Protein AF-A0A6B0U6Z3-F1 (afdb_monomer)

Secondary structure (DSSP, 8-state):
-HHHHHHHHHHHHHHHHGGGSPPPP-----EEEE-SSTT--EEEEEETTEEEEEEEP--S-SEEEEEEEETTEEEEEEEEHHHHHTTEEEETTTTEEEE---

Foldseek 3Di:
DVVVVVVVVVVVVVVVPVVPDPDPDDDWDWDWDFDPDPVRWIKIDGDVPDIAGWDQDDDDDQWDWDWDQDPNDTDIDIDGRCVVSVQWTDRVVVRDIDGDDD

Radius of gyration: 24.49 Å; Cα contacts (8 Å, |Δi|>4): 120; chains: 1; bounding box: 72×35×49 Å

Mean predicted aligned error: 10.43 Å

Organism: Ixodes ricinus (NCBI:txid34613)

Sequence (102 aa):
MLEAYRLALLCAIIYLNVHCAPSPEHIVYPKLLEARGMNGTKLLNIKDGLTLSLEKLSVLADSLVFTENIDGVAVETIMNGTELEQNLYQDKEKMAAVAVEE

Solvent-accessible surface area (backbone atoms only — not comparable to full-atom values): 6321 Å² total; per-residue (Å²): 113,68,67,61,52,52,49,51,51,52,52,51,52,51,60,67,57,66,74,69,64,77,74,79,85,81,85,70,72,64,44,81,44,69,47,93,54,96,79,60,47,34,34,40,39,46,49,92,99,42,65,44,58,42,40,79,45,86,80,67,52,68,68,39,80,48,76,44,74,58,95,87,41,80,45,77,43,84,42,55,22,59,66,67,32,69,41,30,26,30,19,78,91,76,74,42,76,47,78,57,86,132

Structure (mmCIF, N/CA/C/O backbone):
data_AF-A0A6B0U6Z3-F1
#
_entry.id   AF-A0A6B0U6Z3-F1
#
loop_
_atom_site.group_PDB
_atom_site.id
_atom_site.type_symbol
_atom_site.label_atom_id
_atom_site.label_alt_id
_atom_site.label_comp_id
_atom_site.label_asym_id
_atom_site.label_entity_id
_atom_site.label_seq_id
_atom_site.pdbx_PDB_ins_code
_atom_site.Cartn_x
_atom_site.Cartn_y
_atom_site.Cartn_z
_atom_site.occupancy
_atom_site.B_iso_or_equiv
_atom_site.auth_seq_id
_atom_site.auth_comp_id
_atom_site.auth_asym_id
_atom_site.auth_atom_id
_atom_site.pdbx_PDB_model_num
ATOM 1 N N . MET A 1 1 ? 52.087 -22.417 -8.215 1.00 70.56 1 MET A N 1
ATOM 2 C CA . MET A 1 1 ? 50.814 -22.801 -7.559 1.00 70.56 1 MET A CA 1
ATOM 3 C C . MET A 1 1 ? 50.227 -21.669 -6.716 1.00 70.56 1 MET A C 1
ATOM 5 O O . MET A 1 1 ? 49.075 -21.333 -6.936 1.00 70.56 1 MET A O 1
ATOM 9 N N . LEU A 1 2 ? 50.999 -21.024 -5.828 1.00 79.62 2 LEU A N 1
ATOM 10 C CA . LEU A 1 2 ? 50.505 -19.930 -4.971 1.00 79.62 2 LEU A CA 1
ATOM 11 C C . LEU A 1 2 ? 49.997 -18.692 -5.743 1.00 79.62 2 LEU A C 1
ATOM 13 O O . LEU A 1 2 ? 48.958 -18.143 -5.397 1.00 79.62 2 LEU A O 1
ATOM 17 N N . GLU A 1 3 ? 50.680 -18.293 -6.819 1.00 83.75 3 GLU A N 1
ATOM 18 C CA . GLU A 1 3 ? 50.283 -17.136 -7.644 1.00 83.75 3 GLU A CA 1
ATOM 19 C C . GLU A 1 3 ? 48.953 -17.344 -8.385 1.00 83.75 3 GLU A C 1
ATOM 21 O O . GLU A 1 3 ? 48.134 -16.435 -8.469 1.00 83.75 3 GLU A O 1
ATOM 26 N N . ALA A 1 4 ? 48.680 -18.569 -8.845 1.00 84.31 4 ALA A N 1
ATOM 27 C CA . ALA A 1 4 ? 47.402 -18.903 -9.474 1.00 84.31 4 ALA A CA 1
ATOM 28 C C . ALA A 1 4 ? 46.244 -18.853 -8.464 1.00 84.31 4 ALA A C 1
ATOM 30 O O . ALA A 1 4 ? 45.159 -18.382 -8.791 1.00 84.31 4 ALA A O 1
ATOM 31 N N . TYR A 1 5 ? 46.491 -19.284 -7.222 1.00 84.81 5 TYR A N 1
ATOM 32 C CA . TYR A 1 5 ? 45.505 -19.197 -6.146 1.00 84.81 5 TYR A CA 1
ATOM 33 C C . TYR A 1 5 ? 45.233 -17.743 -5.742 1.00 84.81 5 TYR A C 1
ATOM 35 O O . TYR A 1 5 ? 44.083 -17.361 -5.556 1.00 84.81 5 TYR A O 1
ATOM 43 N N . ARG A 1 6 ? 46.278 -16.907 -5.676 1.00 87.38 6 ARG A N 1
ATOM 44 C CA . ARG A 1 6 ? 46.150 -15.460 -5.444 1.00 87.38 6 ARG A CA 1
ATOM 45 C C . ARG A 1 6 ? 45.323 -14.782 -6.531 1.00 87.38 6 ARG A C 1
ATOM 47 O O . ARG A 1 6 ? 44.423 -14.015 -6.208 1.00 87.38 6 ARG A O 1
ATOM 54 N N . LEU A 1 7 ? 45.591 -15.102 -7.797 1.00 87.06 7 LEU A N 1
ATOM 55 C CA . LEU A 1 7 ? 44.831 -14.569 -8.924 1.00 87.06 7 LEU A CA 1
ATOM 56 C C . LEU A 1 7 ? 43.362 -15.009 -8.870 1.00 87.06 7 LEU A C 1
ATOM 58 O O . LEU A 1 7 ? 42.476 -14.173 -8.999 1.00 87.06 7 LEU A O 1
ATOM 62 N N . ALA A 1 8 ? 43.096 -16.291 -8.607 1.00 88.62 8 ALA A N 1
ATOM 63 C CA . ALA A 1 8 ? 41.734 -16.806 -8.471 1.00 88.62 8 ALA A CA 1
ATOM 64 C C . ALA A 1 8 ? 40.967 -16.128 -7.322 1.00 88.62 8 ALA A C 1
ATOM 66 O O . ALA A 1 8 ? 39.797 -15.783 -7.476 1.00 88.62 8 ALA A O 1
ATOM 67 N N . LEU A 1 9 ? 41.638 -15.888 -6.193 1.00 86.44 9 LEU A N 1
ATOM 68 C CA . LEU A 1 9 ? 41.055 -15.229 -5.026 1.00 86.44 9 LEU A CA 1
ATOM 69 C C . LEU A 1 9 ? 40.744 -13.752 -5.318 1.00 86.44 9 LEU A C 1
ATOM 71 O O . LEU A 1 9 ? 39.661 -13.280 -4.979 1.00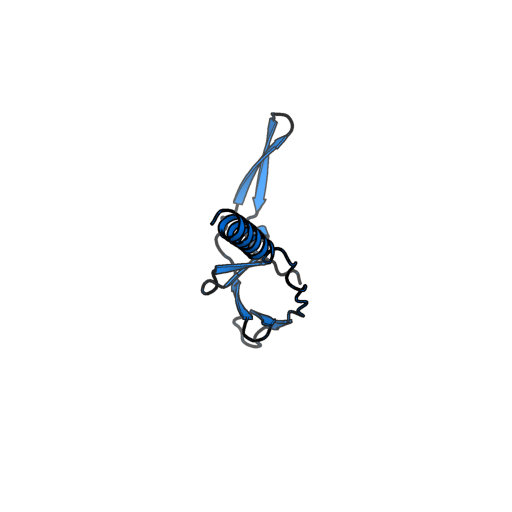 86.44 9 LEU A O 1
ATOM 75 N N . LEU A 1 10 ? 41.627 -13.046 -6.031 1.00 87.19 10 LEU A N 1
ATOM 76 C CA . LEU A 1 10 ? 41.364 -11.683 -6.506 1.00 87.19 10 LEU A CA 1
ATOM 77 C C . LEU A 1 10 ? 40.196 -11.634 -7.503 1.00 87.19 10 LEU A C 1
ATOM 79 O O . LEU A 1 10 ? 39.317 -10.787 -7.362 1.00 87.19 10 LEU A O 1
ATOM 83 N N . CYS A 1 11 ? 40.132 -12.558 -8.466 1.00 82.81 11 CYS A N 1
ATOM 84 C CA . CYS A 1 11 ? 39.018 -12.642 -9.413 1.00 82.81 11 CYS A CA 1
ATOM 85 C C . CYS A 1 11 ? 37.677 -12.921 -8.714 1.00 82.81 11 CYS A C 1
ATOM 87 O O . CYS A 1 11 ? 36.675 -12.305 -9.068 1.00 82.81 11 CYS A O 1
ATOM 89 N N . ALA A 1 12 ? 37.656 -13.796 -7.703 1.00 83.38 12 ALA A N 1
ATOM 90 C CA . ALA A 1 12 ? 36.456 -14.094 -6.920 1.00 83.38 12 ALA A CA 1
ATOM 91 C C . ALA A 1 12 ? 35.977 -12.880 -6.107 1.00 83.38 12 ALA A C 1
ATOM 93 O O . ALA A 1 12 ? 34.781 -12.591 -6.088 1.00 83.38 12 ALA A O 1
ATOM 94 N N . ILE A 1 1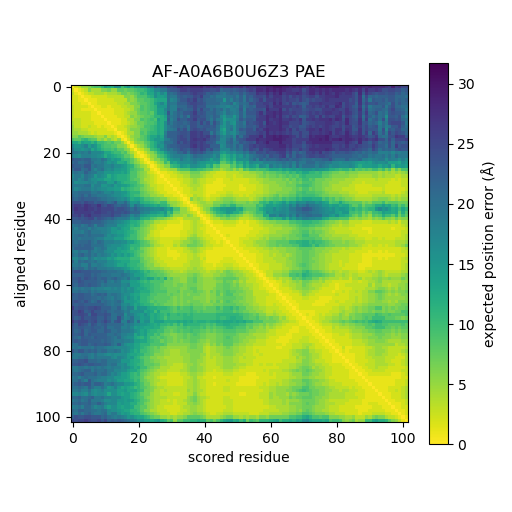3 ? 36.904 -12.132 -5.494 1.00 81.00 13 ILE A N 1
ATOM 95 C CA . ILE A 1 13 ? 36.588 -10.876 -4.800 1.00 81.00 13 ILE A CA 1
ATOM 96 C C . ILE A 1 13 ? 35.994 -9.869 -5.789 1.00 81.00 13 ILE A C 1
ATOM 98 O O . ILE A 1 13 ? 34.944 -9.297 -5.511 1.00 81.00 13 ILE A O 1
ATOM 102 N N . ILE A 1 14 ? 36.611 -9.671 -6.956 1.00 77.12 14 ILE A N 1
ATOM 103 C CA . ILE A 1 14 ? 36.104 -8.732 -7.968 1.00 77.12 14 ILE A CA 1
ATOM 104 C C . ILE A 1 14 ? 34.705 -9.152 -8.441 1.00 77.12 14 ILE A C 1
ATOM 106 O O . ILE A 1 14 ? 33.802 -8.322 -8.459 1.00 77.12 14 ILE A O 1
ATOM 110 N N . TYR A 1 15 ? 34.485 -10.435 -8.744 1.00 73.75 15 TYR A N 1
ATOM 111 C CA . TYR A 1 15 ? 33.182 -10.944 -9.190 1.00 73.75 15 TYR A CA 1
ATOM 112 C C . TYR A 1 15 ? 32.071 -10.726 -8.150 1.00 73.75 15 TYR A C 1
ATOM 114 O O . TYR A 1 15 ? 30.966 -10.303 -8.497 1.00 73.75 15 TYR A O 1
ATOM 122 N N . LEU A 1 16 ? 32.372 -10.951 -6.865 1.00 67.31 16 LEU A N 1
ATOM 123 C CA . LEU A 1 16 ? 31.422 -10.721 -5.775 1.00 67.31 16 LEU A CA 1
ATOM 124 C C . LEU A 1 16 ? 31.085 -9.227 -5.604 1.00 67.31 16 LEU A C 1
ATOM 126 O O . LEU A 1 16 ? 29.950 -8.892 -5.286 1.00 67.31 16 LEU A O 1
ATOM 130 N N . ASN A 1 17 ? 32.041 -8.328 -5.863 1.00 64.12 17 ASN A N 1
ATOM 131 C CA . ASN A 1 17 ? 31.862 -6.878 -5.707 1.00 64.12 17 ASN A CA 1
ATOM 132 C C . ASN A 1 17 ? 31.256 -6.173 -6.941 1.00 64.12 17 ASN A C 1
ATOM 134 O O . ASN A 1 17 ? 30.756 -5.057 -6.818 1.00 64.12 17 ASN A O 1
ATOM 138 N N . VAL A 1 18 ? 31.246 -6.804 -8.123 1.00 63.44 18 VAL A N 1
ATOM 139 C CA . VAL A 1 18 ? 30.669 -6.236 -9.366 1.00 63.44 18 VAL A CA 1
ATOM 140 C C . VAL A 1 18 ? 29.133 -6.123 -9.326 1.00 63.44 18 VAL A C 1
ATOM 142 O O . VAL A 1 18 ? 28.542 -5.417 -10.138 1.00 63.44 18 VAL A O 1
ATOM 145 N N . HIS A 1 19 ? 28.471 -6.720 -8.332 1.00 56.34 19 HIS A N 1
ATOM 146 C CA . HIS A 1 19 ? 27.014 -6.646 -8.169 1.00 56.34 19 HIS A CA 1
ATOM 147 C C . HIS A 1 19 ? 26.525 -5.406 -7.388 1.00 56.34 19 HIS A C 1
ATOM 149 O O . HIS A 1 19 ? 25.330 -5.278 -7.146 1.00 56.34 19 HIS A O 1
ATOM 155 N N . CYS A 1 20 ? 27.418 -4.479 -7.014 1.00 56.91 20 CYS A N 1
ATOM 156 C CA . CYS A 1 20 ? 27.075 -3.267 -6.252 1.00 56.91 20 CYS A CA 1
ATOM 157 C C . CYS A 1 20 ? 26.855 -2.006 -7.107 1.00 56.91 20 CYS A C 1
ATOM 159 O O . CYS A 1 20 ? 26.764 -0.909 -6.556 1.00 56.91 20 CYS A O 1
ATOM 161 N N . ALA A 1 21 ? 26.784 -2.118 -8.437 1.00 65.88 21 ALA A N 1
ATOM 162 C CA . ALA A 1 21 ? 26.385 -0.976 -9.253 1.00 65.88 21 ALA A CA 1
ATOM 163 C C . ALA A 1 21 ? 24.914 -0.631 -8.943 1.00 65.88 21 ALA A C 1
ATOM 165 O O . ALA A 1 21 ? 24.068 -1.526 -9.035 1.00 65.88 21 ALA A O 1
ATOM 166 N N . PRO A 1 22 ? 24.585 0.627 -8.589 1.00 68.56 22 PRO A N 1
ATOM 167 C CA . PRO A 1 22 ? 23.199 1.048 -8.462 1.00 68.56 22 PRO A CA 1
ATOM 168 C C . PRO A 1 22 ? 22.495 0.732 -9.777 1.00 68.56 22 PRO A C 1
ATOM 170 O O . PRO A 1 22 ? 22.940 1.170 -10.842 1.00 68.56 22 PRO A O 1
ATOM 173 N N . SER A 1 23 ? 21.430 -0.066 -9.722 1.00 69.31 23 SER A N 1
ATOM 174 C CA . SER A 1 23 ? 20.568 -0.231 -10.887 1.00 69.31 23 SER A CA 1
ATOM 175 C C . SER A 1 23 ? 20.123 1.163 -11.337 1.00 69.31 23 SER A C 1
ATOM 177 O O . SER A 1 23 ? 19.741 1.953 -10.468 1.00 69.31 23 SER A O 1
ATOM 179 N N . PRO A 1 24 ? 20.173 1.490 -12.640 1.00 75.50 24 PRO A N 1
ATOM 180 C CA . PRO A 1 24 ? 19.727 2.793 -13.112 1.00 75.50 24 PRO A CA 1
ATOM 181 C C . PRO A 1 24 ? 18.301 3.054 -12.619 1.00 75.50 24 PRO A C 1
ATOM 183 O O . PRO A 1 24 ? 17.440 2.175 -12.709 1.00 75.50 24 PRO A O 1
ATOM 186 N N . GLU A 1 25 ? 18.071 4.242 -12.058 1.00 74.75 25 GLU A N 1
ATOM 187 C CA . GLU A 1 25 ? 16.752 4.644 -11.576 1.00 74.75 25 GLU A CA 1
ATOM 188 C C . GLU A 1 25 ? 15.749 4.570 -12.732 1.00 74.75 25 GLU A C 1
ATOM 190 O O . GLU A 1 25 ? 15.911 5.213 -13.771 1.00 74.75 25 GLU A O 1
ATOM 195 N N . HIS A 1 26 ? 14.720 3.739 -12.571 1.00 79.69 26 HIS A N 1
ATOM 196 C CA . HIS A 1 26 ? 13.728 3.505 -13.611 1.00 79.69 26 HIS A CA 1
ATOM 197 C C . HIS A 1 26 ? 12.494 4.365 -13.343 1.00 79.69 26 HIS A C 1
ATOM 199 O O . HIS A 1 26 ? 11.582 3.963 -12.620 1.00 79.69 26 HIS A O 1
ATOM 205 N N . ILE A 1 27 ? 12.474 5.563 -13.926 1.00 88.88 27 ILE A N 1
ATOM 206 C CA . ILE A 1 27 ? 11.349 6.494 -13.804 1.00 88.88 27 ILE A CA 1
ATOM 207 C C . ILE A 1 27 ? 10.164 5.965 -14.620 1.00 88.88 27 ILE A C 1
ATOM 209 O O . ILE A 1 27 ? 10.308 5.565 -15.776 1.00 88.88 27 ILE A O 1
ATOM 213 N N . VAL A 1 28 ? 8.980 5.964 -14.012 1.00 92.12 28 VAL A N 1
ATOM 214 C CA . VAL A 1 28 ? 7.712 5.576 -14.642 1.00 92.12 28 VAL A CA 1
ATOM 215 C C . VAL A 1 28 ? 6.672 6.673 -14.436 1.00 92.12 28 VAL A C 1
ATOM 217 O O . VAL A 1 28 ? 6.811 7.501 -13.538 1.00 92.12 28 VAL A O 1
ATOM 220 N N . TYR A 1 29 ? 5.616 6.665 -15.249 1.00 93.81 29 TYR A N 1
ATOM 221 C CA . TYR A 1 29 ? 4.503 7.613 -15.152 1.00 93.81 29 TYR A CA 1
ATOM 222 C C . TYR A 1 29 ? 3.194 6.843 -14.990 1.00 93.81 29 TYR A C 1
ATOM 224 O O . TYR A 1 29 ? 2.535 6.544 -15.994 1.00 93.81 29 TYR A O 1
ATOM 232 N N . PRO A 1 30 ? 2.835 6.481 -13.746 1.00 94.81 30 PRO A N 1
ATOM 233 C CA . PRO A 1 30 ? 1.645 5.697 -13.492 1.00 94.81 30 PRO A CA 1
ATOM 234 C C . PRO A 1 30 ? 0.381 6.431 -13.939 1.00 94.81 30 PRO A C 1
ATOM 236 O O . PRO A 1 30 ? 0.272 7.651 -13.824 1.00 94.81 30 PRO A O 1
ATOM 239 N N . LYS A 1 31 ? -0.590 5.672 -14.440 1.00 94.94 31 LYS A N 1
ATOM 240 C CA . LYS A 1 31 ? -1.899 6.172 -14.860 1.00 94.94 31 LYS A CA 1
ATOM 241 C C . LYS A 1 31 ? -2.980 5.429 -14.100 1.00 94.94 31 LYS A C 1
ATOM 243 O O . LYS A 1 31 ? -3.078 4.205 -14.208 1.00 94.94 31 LYS A O 1
ATOM 248 N N . LEU A 1 32 ? -3.795 6.180 -13.370 1.00 94.44 32 LEU A N 1
ATOM 249 C CA . LEU A 1 32 ? -5.003 5.670 -12.744 1.00 94.44 32 LEU A CA 1
ATOM 250 C C . LEU A 1 32 ? -6.164 5.795 -13.734 1.00 94.44 32 LEU A C 1
ATOM 252 O O . LEU A 1 32 ? -6.442 6.875 -14.251 1.00 94.44 32 LEU A O 1
ATOM 256 N N . LEU A 1 33 ? -6.808 4.674 -14.027 1.00 92.56 33 LEU A N 1
ATOM 257 C CA . LEU A 1 33 ? -7.926 4.571 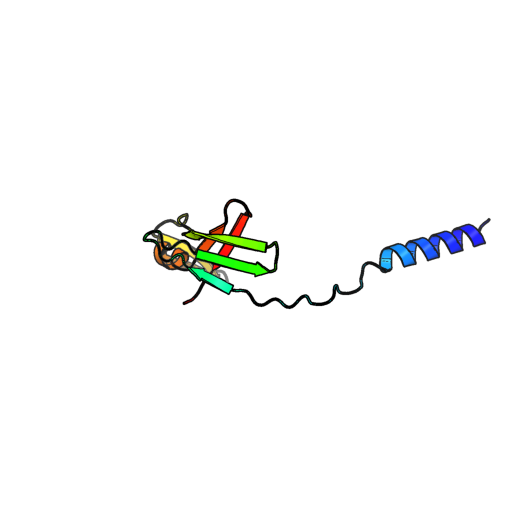-14.954 1.00 92.56 33 LEU A CA 1
ATOM 258 C C . LEU A 1 33 ? -9.138 4.055 -14.192 1.00 92.56 33 LEU A C 1
ATOM 260 O O . LEU A 1 33 ? -9.024 3.101 -13.432 1.00 92.56 33 LEU A O 1
ATOM 264 N N . GLU A 1 34 ? -10.301 4.639 -14.430 1.00 90.69 34 GLU A N 1
ATOM 265 C CA . GLU A 1 34 ? -11.546 4.216 -13.797 1.00 90.69 34 GLU A CA 1
ATOM 266 C C . GLU A 1 34 ? -12.539 3.746 -14.853 1.00 90.69 34 GLU A C 1
ATOM 268 O O . GLU A 1 34 ? -12.738 4.385 -15.892 1.00 90.69 34 GLU A O 1
ATOM 273 N N . ALA A 1 35 ? -13.139 2.583 -14.612 1.00 87.19 35 ALA A N 1
ATOM 274 C CA . ALA A 1 35 ? -14.141 2.035 -15.503 1.00 87.19 35 ALA A CA 1
ATOM 275 C C . ALA A 1 35 ? -15.390 2.931 -15.526 1.00 87.19 35 ALA A C 1
ATOM 277 O O . ALA A 1 35 ? -15.899 3.339 -14.490 1.00 87.19 35 ALA A O 1
ATOM 278 N N . ARG A 1 36 ? -15.959 3.156 -16.718 1.00 86.06 36 ARG A N 1
ATOM 279 C CA . ARG A 1 36 ? -17.217 3.914 -16.897 1.00 86.06 36 ARG A CA 1
ATOM 280 C C . ARG A 1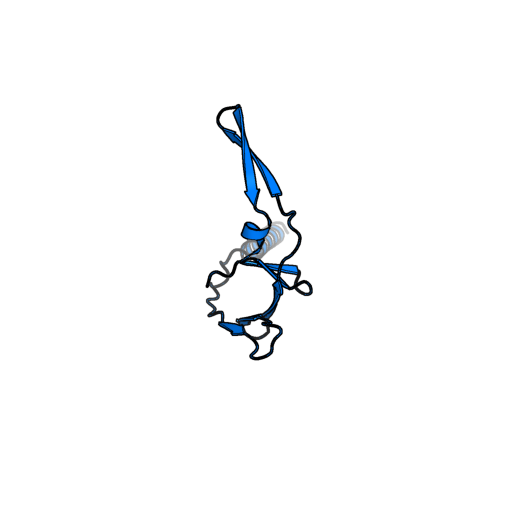 36 ? -18.468 3.146 -16.419 1.00 86.06 36 ARG A C 1
ATOM 282 O O . ARG A 1 36 ? -19.579 3.658 -16.499 1.00 86.06 36 ARG A O 1
ATOM 289 N N . GLY A 1 37 ? -18.312 1.889 -16.003 1.00 79.88 37 GLY A N 1
ATOM 290 C CA . GLY A 1 37 ? -19.406 1.061 -15.496 1.00 79.88 37 GLY A CA 1
ATOM 291 C C . GLY A 1 37 ? -19.769 1.394 -14.048 1.00 79.88 37 GLY A C 1
ATOM 292 O O . GLY A 1 37 ? -19.019 2.060 -13.346 1.00 79.88 37 GLY A O 1
ATOM 293 N N . MET A 1 38 ? -20.899 0.866 -13.575 1.00 69.44 38 MET A N 1
ATOM 294 C CA . MET A 1 38 ? -21.386 1.105 -12.205 1.00 69.44 38 MET A CA 1
ATOM 295 C C . MET A 1 38 ? -20.443 0.587 -11.109 1.00 69.44 38 MET A C 1
ATOM 297 O O . MET A 1 38 ? -20.533 1.035 -9.973 1.00 69.44 38 MET A O 1
ATOM 301 N N . ASN A 1 39 ? -19.541 -0.341 -11.441 1.00 70.19 39 ASN A N 1
ATOM 302 C CA . ASN A 1 39 ? -18.678 -0.995 -10.459 1.00 70.19 39 ASN A CA 1
ATOM 303 C C . ASN A 1 39 ? -17.472 -0.142 -10.030 1.00 70.19 39 ASN A C 1
ATOM 305 O O . ASN A 1 39 ? -16.755 -0.568 -9.130 1.00 70.19 39 ASN A O 1
ATOM 309 N N . GLY A 1 40 ? -17.214 1.011 -10.671 1.00 70.88 40 GLY A N 1
ATOM 310 C CA . GLY A 1 40 ? -16.143 1.937 -10.266 1.00 70.88 40 GLY A CA 1
ATOM 311 C C . GLY A 1 40 ? -14.750 1.300 -10.190 1.00 70.88 40 GLY A C 1
ATOM 312 O O . GLY A 1 40 ? -13.897 1.746 -9.430 1.00 70.88 40 GLY A O 1
ATOM 313 N N . THR A 1 41 ? -14.521 0.205 -10.922 1.00 82.50 41 THR A N 1
ATOM 314 C CA . THR A 1 41 ? -13.263 -0.543 -10.861 1.00 82.50 41 THR A CA 1
ATOM 315 C C . THR A 1 41 ? -12.122 0.346 -11.336 1.00 82.50 41 THR A C 1
ATOM 317 O O . THR A 1 41 ? -12.162 0.855 -12.462 1.00 82.50 41 THR A O 1
ATOM 320 N N . LYS A 1 42 ? -11.102 0.518 -10.490 1.00 91.44 42 LYS A N 1
ATOM 321 C CA . LYS A 1 42 ? -9.914 1.309 -10.810 1.00 91.44 42 LYS A CA 1
ATOM 322 C C . LYS A 1 42 ? -8.775 0.385 -11.255 1.00 91.44 42 LYS A C 1
ATOM 324 O O . LYS A 1 42 ? -8.584 -0.704 -10.718 1.00 91.44 42 LYS A O 1
ATOM 329 N N . LEU A 1 43 ? -8.016 0.814 -12.255 1.00 94.38 43 LEU A N 1
ATOM 330 C CA . LEU A 1 43 ? -6.808 0.156 -12.742 1.00 94.38 43 LEU A CA 1
ATOM 331 C C . LEU A 1 43 ? -5.643 1.131 -12.620 1.00 94.38 43 LEU A C 1
ATOM 333 O O . LEU A 1 43 ? -5.716 2.246 -13.132 1.00 94.38 43 LEU A O 1
ATOM 337 N N . LEU A 1 44 ? -4.554 0.703 -11.990 1.00 95.56 44 LEU A N 1
ATOM 338 C CA . LEU A 1 44 ? -3.319 1.477 -11.925 1.00 95.56 44 LEU A CA 1
ATOM 339 C C . LEU A 1 44 ? -2.294 0.869 -12.878 1.00 95.56 44 LEU A C 1
ATOM 341 O O . LEU A 1 44 ? -1.672 -0.146 -12.568 1.00 95.56 44 LEU A O 1
ATOM 345 N N . ASN A 1 45 ? -2.113 1.484 -14.043 1.00 96.00 45 ASN A N 1
ATOM 346 C CA . ASN A 1 45 ? -1.060 1.099 -14.976 1.00 96.00 45 ASN A CA 1
ATOM 347 C C . ASN A 1 45 ? 0.235 1.813 -14.583 1.00 96.00 45 ASN A C 1
ATOM 349 O O . ASN A 1 45 ? 0.314 3.033 -14.690 1.00 96.00 45 ASN A O 1
ATOM 353 N N . ILE A 1 46 ? 1.235 1.062 -14.122 1.00 94.88 46 ILE A N 1
ATOM 354 C CA . ILE A 1 46 ? 2.527 1.607 -13.689 1.00 94.88 46 ILE A CA 1
ATOM 355 C C . ILE A 1 46 ? 3.495 1.658 -14.875 1.00 94.88 46 ILE A C 1
ATOM 357 O O . ILE A 1 46 ? 4.164 2.665 -15.097 1.00 94.88 46 ILE A O 1
ATOM 361 N N . LYS A 1 47 ? 3.570 0.559 -15.630 1.00 93.31 47 LYS A N 1
ATOM 362 C CA . LYS A 1 47 ? 4.347 0.413 -16.866 1.00 93.31 47 LYS A CA 1
ATOM 363 C C . LYS A 1 47 ? 3.835 -0.787 -17.661 1.00 93.31 47 LYS A C 1
ATOM 365 O O . LYS A 1 47 ? 3.037 -1.581 -17.159 1.00 93.31 47 LYS A O 1
ATOM 370 N N . ASP A 1 48 ? 4.369 -0.976 -18.862 1.00 91.12 48 ASP A N 1
ATOM 371 C CA . ASP A 1 48 ? 4.084 -2.159 -19.671 1.00 91.12 48 ASP A CA 1
ATOM 372 C C . ASP A 1 48 ? 4.362 -3.449 -18.884 1.00 91.12 48 ASP A C 1
ATOM 374 O O . ASP A 1 48 ? 5.423 -3.628 -18.279 1.00 91.12 48 ASP A O 1
ATOM 378 N N . GLY A 1 49 ? 3.365 -4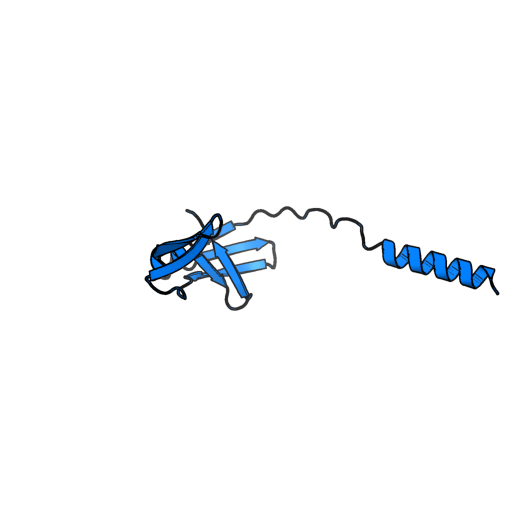.335 -18.850 1.00 93.19 49 GLY A N 1
ATOM 379 C CA . GLY A 1 49 ? 3.415 -5.590 -18.095 1.00 93.19 49 GLY A CA 1
ATOM 380 C C . GLY A 1 49 ? 3.203 -5.460 -16.580 1.00 93.19 49 GLY A C 1
ATOM 381 O O . GLY A 1 49 ? 3.173 -6.483 -15.902 1.00 93.19 49 GLY A O 1
ATOM 382 N N . LEU A 1 50 ? 3.015 -4.250 -16.036 1.00 94.19 50 LEU A N 1
ATOM 383 C CA . LEU A 1 50 ? 2.711 -4.024 -14.620 1.00 94.19 50 LEU A CA 1
ATOM 384 C C . LEU A 1 50 ? 1.500 -3.099 -14.458 1.00 94.19 50 LEU A C 1
ATOM 386 O O . LEU A 1 50 ? 1.603 -1.872 -14.464 1.00 94.19 50 LEU A O 1
ATOM 390 N N . THR A 1 51 ? 0.335 -3.715 -14.285 1.00 95.88 51 THR A N 1
ATOM 391 C CA . THR A 1 51 ? -0.926 -3.030 -13.982 1.00 95.88 51 THR A CA 1
ATOM 392 C C . THR A 1 51 ? -1.561 -3.666 -12.757 1.00 95.88 51 THR A C 1
ATOM 394 O O . THR A 1 51 ? -1.631 -4.893 -12.683 1.00 95.88 51 THR A O 1
ATOM 397 N N . LEU A 1 52 ? -2.019 -2.852 -11.810 1.00 96.31 52 LEU A N 1
ATOM 398 C CA . LEU A 1 52 ? -2.763 -3.308 -10.639 1.00 96.31 52 LEU A CA 1
ATOM 399 C C . LEU A 1 52 ? -4.265 -3.168 -10.883 1.00 96.31 52 LEU A C 1
ATOM 401 O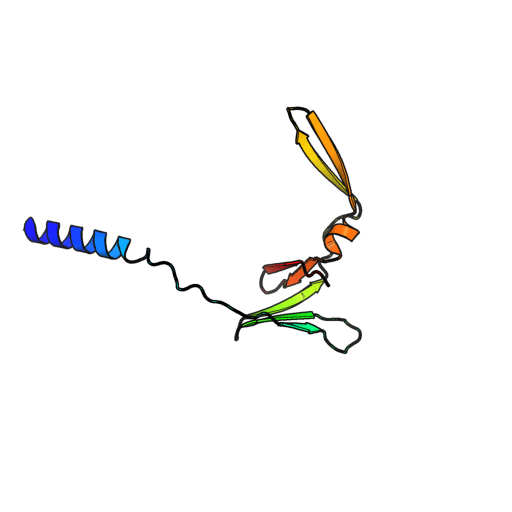 O . LEU A 1 52 ? -4.721 -2.117 -11.341 1.00 96.31 52 LEU A O 1
ATOM 405 N N . SER A 1 53 ? -5.014 -4.214 -10.551 1.00 94.44 53 SER A N 1
ATOM 406 C CA . SER A 1 53 ? -6.473 -4.171 -10.478 1.00 94.44 53 SER A CA 1
ATOM 407 C C . SER A 1 53 ? -6.866 -3.795 -9.060 1.00 94.44 53 SER A C 1
ATOM 409 O O . SER A 1 53 ? -6.633 -4.566 -8.134 1.00 94.44 53 SER A O 1
ATOM 411 N N . LEU A 1 54 ? -7.404 -2.592 -8.882 1.00 94.12 54 LEU A N 1
ATOM 412 C CA . LEU A 1 54 ? -7.646 -2.026 -7.563 1.00 94.12 54 LEU A CA 1
ATOM 413 C C . LEU A 1 54 ? -9.069 -2.340 -7.098 1.00 94.12 54 LEU A C 1
ATOM 415 O O . LEU A 1 54 ? -10.049 -1.801 -7.617 1.00 94.12 54 LEU A O 1
ATOM 419 N N . GLU A 1 55 ? -9.165 -3.189 -6.082 1.00 91.88 55 GLU A N 1
ATOM 420 C CA . GLU A 1 55 ? -10.385 -3.439 -5.320 1.00 91.88 55 GLU A CA 1
ATOM 421 C C . GLU A 1 55 ? -10.359 -2.644 -4.018 1.00 91.88 55 GLU A C 1
ATOM 423 O O . GLU A 1 55 ? -9.293 -2.417 -3.443 1.00 91.88 55 GLU A O 1
ATOM 428 N N . LYS A 1 56 ? -11.533 -2.244 -3.519 1.00 90.81 56 LYS A N 1
ATOM 429 C CA . LYS A 1 56 ? -11.610 -1.559 -2.230 1.00 90.81 56 LYS A CA 1
ATOM 430 C C . LYS A 1 56 ? -11.079 -2.461 -1.116 1.00 90.81 56 LYS A C 1
ATOM 432 O O . LYS A 1 56 ? -11.448 -3.635 -1.030 1.00 90.81 56 LYS A O 1
ATOM 437 N N . LEU A 1 57 ? -10.202 -1.922 -0.277 1.00 88.94 57 LEU A N 1
ATOM 438 C CA . LEU A 1 57 ? -9.775 -2.606 0.934 1.00 88.94 57 LEU A CA 1
ATOM 439 C C . LEU A 1 57 ? -10.905 -2.500 1.967 1.00 88.94 57 LEU A C 1
ATOM 441 O O . LEU A 1 57 ? -11.417 -1.413 2.203 1.00 88.94 57 LEU A O 1
ATOM 445 N N . SER A 1 58 ? -11.330 -3.642 2.509 1.00 85.31 58 SER A N 1
ATOM 446 C CA . SER A 1 58 ? -12.365 -3.725 3.546 1.00 85.31 58 SER A CA 1
ATOM 447 C C . SER A 1 58 ? -11.995 -4.842 4.513 1.00 85.31 58 SER A C 1
ATOM 449 O O . SER A 1 58 ? -12.417 -5.991 4.374 1.00 85.31 58 SER A O 1
ATOM 451 N N . VAL A 1 59 ? -11.048 -4.532 5.394 1.00 86.75 59 VAL A N 1
ATOM 452 C CA . VAL A 1 59 ? -10.486 -5.488 6.369 1.00 86.75 59 VAL A CA 1
ATOM 453 C C . VAL A 1 59 ? -10.331 -4.870 7.753 1.00 86.75 59 VAL A C 1
ATOM 455 O O . VAL A 1 59 ? -10.068 -5.601 8.707 1.00 86.75 59 VAL A O 1
ATOM 458 N N . LEU A 1 60 ? -10.453 -3.546 7.872 1.00 89.25 60 LEU A N 1
ATOM 459 C CA . LEU A 1 60 ? -10.333 -2.866 9.151 1.00 89.25 60 LEU A CA 1
ATOM 460 C C . LEU A 1 60 ? -11.666 -2.950 9.900 1.00 89.25 60 LEU A C 1
ATOM 462 O O . LEU A 1 60 ? -12.739 -2.941 9.303 1.00 89.25 60 LEU A O 1
ATOM 466 N N . ALA A 1 61 ? -11.597 -3.056 11.226 1.00 91.69 61 ALA A N 1
ATOM 467 C CA . ALA A 1 61 ? -12.779 -2.913 12.068 1.00 91.69 61 ALA A CA 1
ATOM 468 C C . ALA A 1 61 ? -13.196 -1.438 12.133 1.00 91.69 61 ALA A C 1
ATOM 470 O O . ALA A 1 61 ? -12.331 -0.568 12.112 1.00 91.69 61 ALA A O 1
ATOM 471 N N . ASP A 1 62 ? -14.491 -1.160 12.306 1.00 91.62 62 ASP A N 1
ATOM 472 C CA . ASP A 1 62 ? -15.035 0.209 12.356 1.00 91.62 62 ASP A CA 1
ATOM 473 C C . ASP A 1 62 ? -14.306 1.121 13.361 1.00 91.62 62 ASP A C 1
ATOM 475 O O . ASP A 1 62 ? -14.132 2.316 13.122 1.00 91.62 62 ASP A O 1
ATOM 479 N N . SER A 1 63 ? -13.840 0.561 14.481 1.00 93.50 63 SER A N 1
ATOM 480 C CA . SER A 1 63 ? -13.076 1.273 15.504 1.00 93.50 63 SER A CA 1
ATOM 481 C C . SER A 1 63 ? -11.815 0.500 15.880 1.00 93.50 63 SER A C 1
ATOM 483 O O . SER A 1 63 ? -11.873 -0.685 16.217 1.00 93.50 63 SER A O 1
ATOM 485 N N . LEU A 1 64 ? -10.674 1.186 15.830 1.00 93.00 64 LEU A N 1
ATOM 486 C CA . LEU A 1 64 ? -9.360 0.667 16.199 1.00 93.00 64 LEU A CA 1
ATOM 487 C C . LEU A 1 64 ? -8.802 1.470 17.375 1.00 93.00 64 LEU A C 1
ATOM 489 O O . LEU A 1 64 ? -8.959 2.687 17.424 1.00 93.00 64 LEU A O 1
ATOM 493 N N . VAL A 1 65 ? -8.114 0.803 18.301 1.00 95.19 65 VAL A N 1
ATOM 494 C CA . VAL A 1 65 ? -7.372 1.465 19.383 1.00 95.19 65 VAL A CA 1
ATOM 495 C C . VAL A 1 65 ? -5.889 1.427 19.039 1.00 95.19 65 VAL A C 1
ATOM 497 O O . VAL A 1 65 ? -5.296 0.352 18.947 1.00 95.19 65 VAL A O 1
ATOM 500 N N . PHE A 1 66 ? -5.298 2.599 18.824 1.00 94.38 66 PHE A N 1
ATOM 501 C CA . PHE A 1 66 ? -3.862 2.767 18.650 1.00 94.38 66 PHE A CA 1
ATOM 502 C C . PHE A 1 66 ? -3.234 3.168 19.976 1.00 94.38 66 PHE A C 1
ATOM 504 O O . PHE A 1 66 ? -3.585 4.201 20.541 1.00 94.38 66 PHE A O 1
ATOM 511 N N . THR A 1 67 ? -2.310 2.350 20.465 1.00 95.75 67 THR A N 1
ATOM 512 C CA . THR A 1 67 ? -1.590 2.616 21.709 1.00 95.75 67 THR A CA 1
ATOM 513 C C . THR A 1 67 ? -0.160 3.012 21.378 1.00 95.75 67 THR A C 1
ATOM 515 O O . THR A 1 67 ? 0.615 2.197 20.879 1.00 95.75 67 THR A O 1
ATOM 518 N N . GLU A 1 68 ? 0.197 4.252 21.687 1.00 96.50 68 GLU A N 1
ATOM 519 C CA . GLU A 1 68 ? 1.563 4.758 21.588 1.00 96.50 68 GLU A CA 1
ATOM 520 C C . GLU A 1 68 ? 2.192 4.844 22.981 1.00 96.50 68 GLU A C 1
ATOM 522 O O . GLU A 1 68 ? 1.504 5.099 23.968 1.00 96.50 68 GLU A O 1
ATOM 527 N N . ASN A 1 69 ? 3.504 4.629 23.083 1.00 96.44 69 ASN A N 1
ATOM 528 C CA . ASN A 1 69 ? 4.246 4.917 24.305 1.00 96.44 69 ASN A CA 1
ATOM 529 C C . ASN A 1 69 ? 5.003 6.235 24.131 1.00 96.44 69 ASN A C 1
ATOM 531 O O . ASN A 1 69 ? 5.959 6.295 23.360 1.00 96.44 69 ASN A O 1
ATOM 535 N N . ILE A 1 70 ? 4.581 7.265 24.860 1.00 95.44 70 ILE A N 1
ATOM 536 C CA . ILE A 1 70 ? 5.246 8.566 24.893 1.00 95.44 70 ILE A CA 1
ATOM 537 C C . ILE A 1 70 ? 5.853 8.725 26.284 1.00 95.44 70 ILE A C 1
ATOM 539 O O . ILE A 1 70 ? 5.130 8.781 27.278 1.00 95.44 70 ILE A O 1
ATOM 543 N N . ASP A 1 71 ? 7.184 8.744 26.364 1.00 95.44 71 ASP A N 1
ATOM 544 C CA . ASP A 1 71 ? 7.943 8.927 27.611 1.00 95.44 71 ASP A CA 1
ATOM 545 C C . ASP A 1 71 ? 7.527 7.978 28.756 1.00 95.44 71 ASP A C 1
ATOM 547 O O . ASP A 1 71 ? 7.470 8.354 29.928 1.00 95.44 71 ASP A O 1
ATOM 551 N N . GLY A 1 72 ? 7.226 6.717 28.430 1.00 93.88 72 GLY A N 1
ATOM 552 C CA . GLY A 1 72 ? 6.814 5.704 29.405 1.00 93.88 72 GLY A CA 1
ATOM 553 C C . GLY A 1 72 ? 5.319 5.715 29.739 1.00 93.88 72 GLY A C 1
ATOM 554 O O . GLY A 1 72 ? 4.864 4.830 30.465 1.00 93.88 72 GLY A O 1
ATOM 555 N N . VAL A 1 73 ? 4.544 6.649 29.185 1.00 95.25 73 VAL A N 1
ATOM 556 C CA . VAL A 1 73 ? 3.084 6.706 29.317 1.00 95.25 73 VAL A CA 1
ATOM 557 C C . VAL A 1 73 ? 2.436 6.087 28.081 1.00 95.25 73 VAL A C 1
ATOM 559 O O . VAL A 1 73 ? 2.721 6.485 26.955 1.00 95.25 73 VAL A O 1
ATOM 562 N N . ALA A 1 74 ? 1.550 5.111 28.290 1.00 95.94 74 ALA A N 1
ATOM 563 C CA . ALA A 1 74 ? 0.715 4.571 27.223 1.00 95.94 74 ALA A CA 1
ATOM 564 C C . ALA A 1 74 ? -0.431 5.550 26.923 1.00 95.94 74 ALA A C 1
ATOM 566 O O . ALA A 1 74 ? -1.261 5.823 27.791 1.00 95.94 74 ALA A O 1
ATOM 567 N N . VAL A 1 75 ? -0.461 6.077 25.703 1.00 96.56 75 VAL A N 1
ATOM 568 C CA . VAL A 1 75 ? -1.507 6.965 25.196 1.00 96.56 75 VAL A CA 1
ATOM 569 C C . VAL A 1 75 ? -2.338 6.186 24.188 1.00 96.56 75 VAL A C 1
ATOM 571 O O . VAL A 1 75 ? -1.818 5.690 23.191 1.00 96.56 75 VAL A O 1
ATOM 574 N N . GLU A 1 76 ? -3.635 6.064 24.456 1.00 96.75 76 GLU A N 1
ATOM 575 C CA . GLU A 1 76 ? -4.582 5.388 23.572 1.00 96.75 76 GLU A CA 1
ATOM 576 C C . GLU A 1 76 ? -5.335 6.404 22.713 1.00 96.75 76 GLU A C 1
ATOM 578 O O . GLU A 1 76 ? -5.886 7.383 23.217 1.00 96.75 76 GLU A O 1
ATOM 583 N N . THR A 1 77 ? -5.385 6.149 21.409 1.00 95.62 77 THR A N 1
ATOM 584 C CA . THR A 1 77 ? -6.148 6.928 20.434 1.00 95.62 77 THR A CA 1
ATOM 585 C C . THR A 1 77 ? -7.146 6.016 19.739 1.00 95.62 77 THR A C 1
ATOM 587 O O . THR A 1 77 ? -6.769 5.006 19.145 1.00 95.62 77 THR A O 1
ATOM 590 N N . ILE A 1 78 ? -8.427 6.377 19.797 1.00 94.19 78 ILE A N 1
ATOM 591 C CA . ILE A 1 78 ? -9.475 5.679 19.051 1.00 94.19 78 ILE A CA 1
ATOM 592 C C . ILE A 1 78 ? -9.492 6.235 17.628 1.00 94.19 78 ILE A C 1
ATOM 594 O O . ILE A 1 78 ? -9.715 7.427 17.429 1.00 94.19 78 ILE A O 1
ATOM 598 N N . MET A 1 79 ? -9.270 5.366 16.646 1.00 93.88 79 MET A N 1
ATOM 599 C CA . MET A 1 79 ? -9.298 5.691 15.223 1.00 93.88 79 MET A CA 1
ATOM 600 C C . MET A 1 79 ? -10.501 5.038 14.547 1.00 93.88 79 MET A C 1
ATOM 602 O O . MET A 1 79 ? -10.909 3.929 14.903 1.00 93.88 79 MET A O 1
ATOM 606 N N . ASN A 1 80 ? -11.059 5.726 13.554 1.00 94.19 80 ASN A N 1
ATOM 607 C CA . ASN A 1 80 ? -12.133 5.204 12.722 1.00 94.19 80 ASN A CA 1
ATOM 608 C C . ASN A 1 80 ? -11.532 4.346 11.600 1.00 94.19 80 ASN A C 1
ATOM 610 O O . ASN A 1 80 ? -10.846 4.860 10.718 1.00 94.19 80 ASN A O 1
ATOM 614 N N . GLY A 1 81 ? -11.762 3.034 11.630 1.00 92.00 81 GLY A N 1
ATOM 615 C CA . GLY A 1 81 ? -11.200 2.133 10.623 1.00 92.00 81 GLY A CA 1
ATOM 616 C C . GLY A 1 81 ? -11.824 2.307 9.243 1.00 92.00 81 GLY A C 1
ATOM 617 O O . GLY A 1 81 ? -11.114 2.176 8.250 1.00 92.00 81 GLY A O 1
ATOM 618 N N . THR A 1 82 ? -13.103 2.687 9.171 1.00 92.00 82 THR A N 1
ATOM 619 C CA . THR A 1 82 ? -13.786 2.991 7.906 1.00 92.00 82 THR A CA 1
ATOM 620 C C . THR A 1 82 ? -13.146 4.191 7.205 1.00 92.00 82 THR A C 1
ATOM 622 O O . THR A 1 82 ? -12.965 4.177 5.990 1.00 92.00 82 THR A O 1
ATOM 625 N N . GLU A 1 83 ? -12.760 5.217 7.967 1.00 92.06 83 GLU A N 1
ATOM 626 C CA . GLU A 1 83 ? -12.026 6.380 7.450 1.00 92.06 83 GLU A CA 1
ATOM 627 C C . GLU A 1 83 ? -10.619 5.986 6.974 1.00 92.06 83 GLU A C 1
ATOM 629 O O . GLU A 1 83 ? -10.194 6.380 5.890 1.00 92.06 83 GLU A O 1
ATOM 634 N N . LEU A 1 84 ? -9.921 5.134 7.733 1.00 90.38 84 LEU A N 1
ATOM 635 C CA . LEU A 1 84 ? -8.584 4.652 7.371 1.00 90.38 84 LEU A CA 1
ATOM 636 C C . LEU A 1 84 ? -8.574 3.828 6.074 1.00 90.38 84 LEU A C 1
ATOM 638 O O . LEU A 1 84 ? -7.634 3.940 5.287 1.00 90.38 84 LEU A O 1
ATOM 642 N N . GLU A 1 85 ? -9.601 3.014 5.816 1.00 91.94 85 GLU A N 1
ATOM 643 C CA . GLU A 1 85 ? -9.698 2.235 4.574 1.00 91.94 85 GLU A CA 1
ATOM 644 C C . GLU A 1 85 ? -10.332 2.999 3.401 1.00 91.94 85 GLU A C 1
ATOM 646 O O . GLU A 1 85 ? -10.275 2.542 2.253 1.00 91.94 85 GLU A O 1
ATOM 651 N N . GLN A 1 86 ? -10.864 4.205 3.636 1.00 91.12 86 GLN A N 1
ATOM 652 C CA . GLN A 1 86 ? -11.553 5.005 2.620 1.00 91.12 86 GLN A CA 1
ATOM 653 C C . GLN A 1 86 ? -10.681 5.332 1.404 1.00 91.12 86 GLN A C 1
ATOM 655 O O . GLN A 1 86 ? -11.228 5.517 0.323 1.00 91.12 86 GLN A O 1
ATOM 660 N N . ASN A 1 87 ? -9.356 5.343 1.515 1.00 92.25 87 ASN A N 1
ATOM 661 C CA . ASN A 1 87 ? -8.458 5.587 0.378 1.00 92.25 87 ASN A CA 1
ATOM 662 C C . ASN A 1 87 ? -7.567 4.383 0.053 1.00 92.25 87 ASN A C 1
ATOM 664 O O . ASN A 1 87 ? -6.725 4.459 -0.841 1.00 92.25 87 ASN A O 1
ATOM 668 N N . LEU A 1 88 ? -7.762 3.256 0.745 1.00 92.88 88 LEU A N 1
ATOM 669 C CA . LEU A 1 88 ? -6.958 2.055 0.569 1.00 92.88 88 LEU A CA 1
ATOM 670 C C . LEU A 1 88 ? -7.584 1.103 -0.449 1.00 92.88 88 LEU A C 1
ATOM 672 O O . LEU A 1 88 ? -8.771 0.771 -0.407 1.00 92.88 88 LEU A O 1
ATOM 676 N N . TYR A 1 89 ? -6.742 0.632 -1.359 1.00 93.56 89 TYR A N 1
ATOM 677 C CA . TYR A 1 89 ? -7.082 -0.343 -2.381 1.00 93.56 89 TYR A CA 1
ATOM 678 C C . TYR A 1 89 ? -6.091 -1.502 -2.350 1.00 93.56 89 TYR A C 1
ATOM 680 O O . TYR A 1 89 ? -4.933 -1.333 -1.969 1.00 93.56 89 TYR A O 1
ATOM 688 N N . GLN A 1 90 ? -6.538 -2.675 -2.786 1.00 93.94 90 GLN A N 1
ATOM 689 C CA . GLN A 1 90 ? -5.715 -3.875 -2.885 1.00 93.94 90 GLN A CA 1
ATOM 690 C C . GLN A 1 90 ? -5.840 -4.532 -4.261 1.00 93.94 90 GLN A C 1
ATOM 692 O O . GLN A 1 90 ? -6.919 -4.557 -4.850 1.00 93.94 90 GLN A O 1
ATOM 697 N N . ASP A 1 91 ? -4.739 -5.109 -4.735 1.00 94.75 91 ASP A N 1
ATOM 698 C CA . ASP A 1 91 ? -4.717 -6.112 -5.80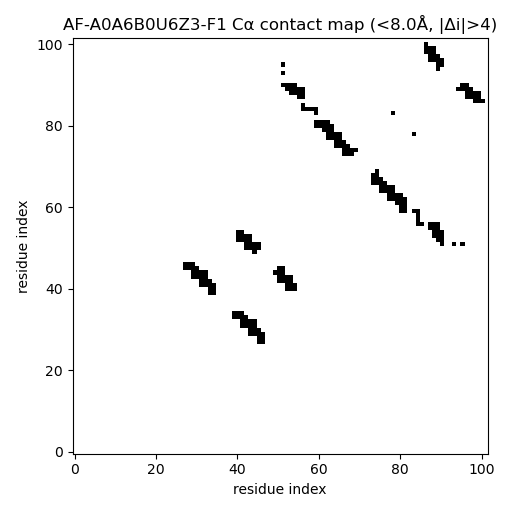0 1.00 94.75 91 ASP A CA 1
ATOM 699 C C . ASP A 1 91 ? -4.348 -7.446 -5.140 1.00 94.75 91 ASP A C 1
ATOM 701 O O . ASP A 1 91 ? -3.194 -7.672 -4.761 1.00 94.75 91 ASP A O 1
ATOM 705 N N . LYS A 1 92 ? -5.346 -8.316 -4.952 1.00 91.69 92 LYS A N 1
ATOM 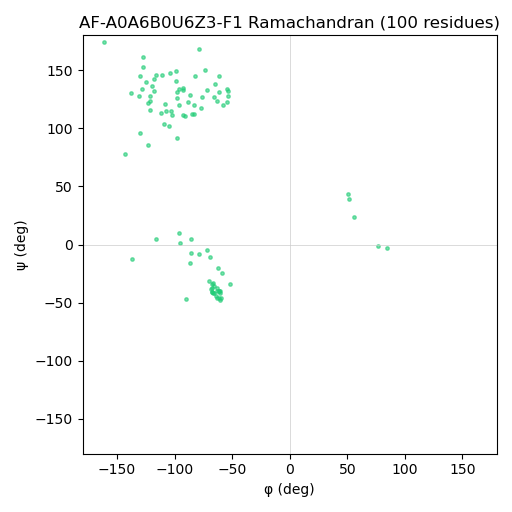706 C CA . LYS A 1 92 ? -5.168 -9.604 -4.265 1.00 91.69 92 LYS A CA 1
ATOM 707 C C . LYS A 1 92 ? -4.288 -10.567 -5.055 1.00 91.69 92 LYS A C 1
ATOM 709 O O . LYS A 1 92 ? -3.544 -11.331 -4.448 1.00 91.69 92 LYS A O 1
ATOM 714 N N . GLU A 1 93 ? -4.352 -10.528 -6.386 1.00 94.38 93 GLU A N 1
ATOM 715 C CA . GLU A 1 93 ? -3.559 -11.415 -7.243 1.00 94.38 93 GLU A CA 1
ATOM 716 C C . GLU A 1 93 ? -2.072 -11.073 -7.158 1.00 94.38 93 GLU A C 1
ATOM 718 O O . GLU A 1 93 ? -1.223 -11.962 -7.132 1.00 94.38 93 GLU A O 1
ATOM 723 N N . LYS A 1 94 ? -1.756 -9.777 -7.081 1.00 95.38 94 LYS A N 1
ATOM 724 C CA . LYS A 1 94 ? -0.376 -9.282 -6.997 1.00 95.38 94 LYS A CA 1
ATOM 725 C C . LYS A 1 94 ? 0.091 -9.016 -5.570 1.00 95.38 94 LYS A C 1
ATOM 727 O O . LYS A 1 94 ? 1.232 -8.597 -5.393 1.00 95.38 94 LYS A O 1
ATOM 732 N N . MET A 1 95 ? -0.761 -9.274 -4.575 1.00 94.31 95 MET A N 1
ATOM 733 C CA . MET A 1 95 ? -0.493 -9.050 -3.151 1.00 94.31 95 MET A CA 1
ATOM 734 C C . MET A 1 95 ? 0.024 -7.630 -2.875 1.00 94.31 95 MET A C 1
ATOM 736 O O . MET A 1 95 ? 0.989 -7.432 -2.138 1.00 94.31 95 MET A O 1
ATOM 740 N N . ALA A 1 96 ? -0.603 -6.639 -3.508 1.00 94.19 96 ALA A N 1
ATOM 741 C CA . ALA A 1 96 ? -0.218 -5.237 -3.405 1.00 94.19 96 ALA A CA 1
ATOM 742 C C . ALA A 1 96 ? -1.332 -4.414 -2.753 1.00 94.19 96 ALA A C 1
ATOM 744 O O . ALA A 1 96 ? -2.513 -4.667 -2.990 1.00 94.19 96 ALA A O 1
ATOM 745 N N . ALA A 1 97 ? -0.949 -3.401 -1.976 1.00 93.81 97 ALA A N 1
ATOM 746 C CA . ALA A 1 97 ? -1.855 -2.404 -1.418 1.00 93.81 97 ALA A CA 1
ATOM 747 C C . ALA A 1 97 ? -1.385 -1.000 -1.811 1.00 93.81 97 ALA A C 1
ATOM 749 O O . ALA A 1 97 ? -0.183 -0.729 -1.839 1.00 93.81 97 ALA A O 1
ATOM 750 N N . VAL A 1 98 ? -2.330 -0.124 -2.142 1.00 94.44 98 VAL A N 1
ATOM 751 C CA . VAL A 1 98 ? -2.064 1.242 -2.603 1.00 94.44 98 VAL A CA 1
ATOM 752 C C . VAL A 1 98 ? -3.056 2.193 -1.948 1.00 94.44 98 VAL A C 1
ATOM 754 O O . VAL A 1 98 ? -4.263 1.953 -1.983 1.00 94.44 98 VAL A O 1
ATOM 757 N N . ALA A 1 99 ? -2.544 3.281 -1.377 1.00 93.94 99 ALA A N 1
ATOM 758 C CA . ALA A 1 99 ? -3.352 4.428 -0.990 1.00 93.94 99 ALA A CA 1
ATOM 759 C C . ALA A 1 99 ? -3.492 5.366 -2.194 1.00 93.94 99 ALA A C 1
ATOM 761 O O . ALA A 1 99 ? -2.492 5.710 -2.827 1.00 93.94 99 ALA A O 1
ATOM 762 N N . VAL A 1 100 ? -4.720 5.750 -2.527 1.00 91.38 100 VAL A N 1
ATOM 763 C CA . VAL A 1 100 ? -5.013 6.693 -3.611 1.00 91.38 100 VAL A CA 1
ATOM 764 C C . VAL A 1 100 ? -5.760 7.878 -3.020 1.00 91.38 100 VAL A C 1
ATOM 766 O O . VAL A 1 100 ? -6.872 7.712 -2.524 1.00 91.38 100 VAL A O 1
ATOM 769 N N . GLU A 1 101 ? -5.141 9.051 -3.081 1.00 87.25 101 GLU A N 1
ATOM 770 C CA . GLU A 1 101 ? -5.771 10.333 -2.762 1.00 87.25 101 GLU A CA 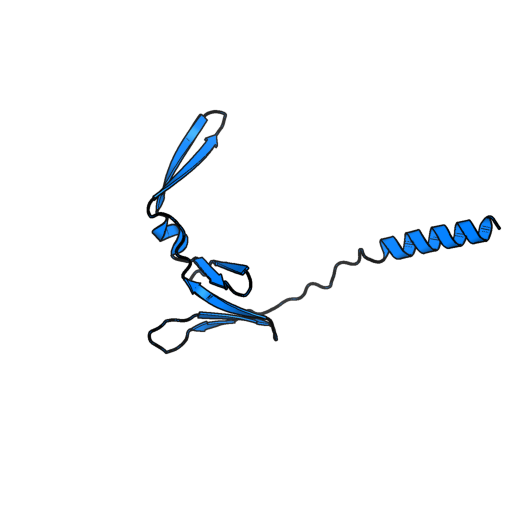1
ATOM 771 C C . GLU A 1 101 ? -6.328 10.939 -4.059 1.00 87.25 101 GLU A C 1
ATOM 773 O O . GLU A 1 101 ? -5.662 10.885 -5.098 1.00 87.25 101 GLU A O 1
ATOM 778 N N . GLU A 1 102 ? -7.566 11.441 -4.012 1.00 68.25 102 GLU A N 1
ATOM 779 C CA . GLU A 1 102 ? -8.219 12.141 -5.133 1.00 68.25 102 GLU A CA 1
ATOM 780 C C . GLU A 1 102 ? -7.858 13.630 -5.177 1.00 68.25 102 GLU A C 1
ATOM 782 O O . GLU A 1 102 ? -7.731 14.249 -4.095 1.00 68.25 102 GLU A O 1
#

pLDDT: mean 87.62, std 9.77, range [56.34, 96.75]